Protein AF-A0A354PEW8-F1 (afdb_monomer_lite)

pLDDT: mean 76.87, std 17.34, range [39.16, 96.25]

Sequence (66 aa):
MGRRQSGMPPMMIADLTRDEAILTVARELAQEMIDADPDMSAPAMAKLKSQVIRRYGDVLSLGDVA

Radius of gyration: 13.97 Å; chains: 1; bounding box: 29×28×41 Å

Foldseek 3Di:
DDDPPLPPQCPPPDPCVVCVVVVVVVVVVVVVCCVVPVPLPDPVCPVVVVVCCVRCCVSVVVVPPD

Structure (mmCIF, N/CA/C/O backbone):
data_AF-A0A354PEW8-F1
#
_entry.id   AF-A0A354PEW8-F1
#
loop_
_atom_site.group_PDB
_atom_site.id
_atom_site.type_symbol
_atom_site.label_atom_id
_atom_site.label_alt_id
_atom_site.label_comp_id
_atom_site.label_asym_id
_atom_site.label_entity_id
_atom_site.label_seq_id
_atom_site.pdbx_PDB_ins_code
_atom_site.Cartn_x
_atom_site.Cartn_y
_atom_site.Cartn_z
_atom_site.occupancy
_atom_site.B_iso_or_equiv
_atom_site.auth_seq_id
_atom_site.auth_comp_id
_atom_site.auth_asym_id
_atom_site.auth_atom_id
_atom_site.pdbx_PDB_model_num
ATOM 1 N N . MET A 1 1 ? -0.835 2.945 -30.885 1.00 42.81 1 MET A N 1
ATOM 2 C CA . MET A 1 1 ? -1.374 2.242 -29.699 1.00 42.81 1 MET A CA 1
ATOM 3 C C . MET A 1 1 ? -0.203 1.812 -28.815 1.00 42.81 1 MET A C 1
ATOM 5 O O . MET A 1 1 ? 0.254 0.682 -28.916 1.00 42.81 1 MET A O 1
ATOM 9 N N . GLY A 1 2 ? 0.367 2.732 -28.032 1.00 43.44 2 GLY A N 1
ATOM 10 C CA . GLY A 1 2 ? 1.485 2.430 -27.133 1.00 43.44 2 GLY A CA 1
ATOM 11 C C . GLY A 1 2 ? 0.948 2.157 -25.737 1.00 43.44 2 GLY A C 1
ATOM 12 O O . GLY A 1 2 ? 0.424 3.072 -25.109 1.00 43.44 2 GLY A O 1
ATOM 13 N N . ARG A 1 3 ? 1.043 0.912 -25.252 1.00 46.78 3 ARG A N 1
ATOM 14 C CA . ARG A 1 3 ? 0.837 0.640 -23.826 1.00 46.78 3 ARG A CA 1
ATOM 15 C C . ARG A 1 3 ? 1.938 1.390 -23.093 1.00 46.78 3 ARG A C 1
ATOM 17 O O . ARG A 1 3 ? 3.112 1.090 -23.302 1.00 46.78 3 ARG A O 1
ATOM 24 N N . ARG A 1 4 ? 1.561 2.384 -22.290 1.00 51.00 4 ARG A N 1
ATOM 25 C CA . ARG A 1 4 ? 2.458 3.034 -21.341 1.00 51.00 4 ARG A CA 1
ATOM 26 C C . ARG A 1 4 ? 2.860 1.950 -20.348 1.00 51.00 4 ARG A C 1
ATOM 28 O O . ARG A 1 4 ? 2.151 1.693 -19.386 1.00 51.00 4 ARG A O 1
ATOM 35 N N . GLN A 1 5 ? 3.937 1.235 -20.667 1.00 59.22 5 GLN A N 1
ATOM 36 C CA . GLN A 1 5 ? 4.677 0.464 -19.686 1.00 59.22 5 GLN A CA 1
ATOM 37 C C . GLN A 1 5 ? 5.145 1.522 -18.695 1.00 59.22 5 GLN A C 1
ATOM 39 O O . GLN A 1 5 ? 6.065 2.282 -18.998 1.00 59.22 5 GLN A O 1
ATOM 44 N N . SER A 1 6 ? 4.425 1.680 -17.584 1.00 53.47 6 SER A N 1
ATOM 45 C CA . SER A 1 6 ? 4.963 2.375 -16.427 1.00 53.47 6 SER A CA 1
ATOM 46 C C . SER A 1 6 ? 6.269 1.654 -16.127 1.00 53.47 6 SER A C 1
ATOM 48 O O . SER A 1 6 ? 6.275 0.495 -15.713 1.00 53.47 6 SER A O 1
ATOM 50 N N . GLY A 1 7 ? 7.388 2.281 -16.503 1.00 51.75 7 GLY A N 1
ATOM 51 C CA . GLY A 1 7 ? 8.706 1.756 -16.188 1.00 51.75 7 GLY A CA 1
ATOM 52 C C . GLY A 1 7 ? 8.706 1.465 -14.699 1.00 51.75 7 GLY A C 1
ATOM 53 O O . GLY A 1 7 ? 8.213 2.303 -13.938 1.00 51.7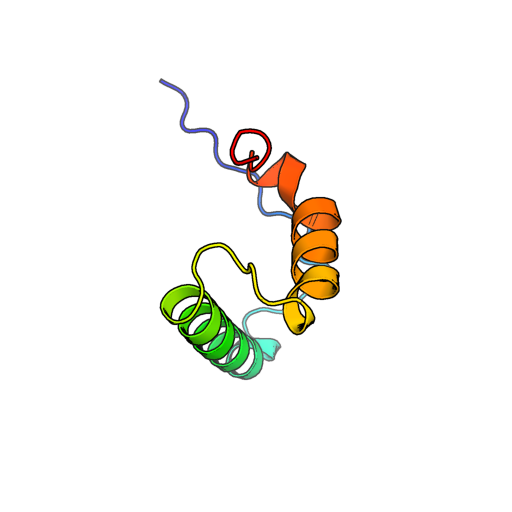5 7 GLY A O 1
ATOM 54 N N . MET A 1 8 ? 9.145 0.257 -14.321 1.00 54.69 8 MET A N 1
ATOM 55 C CA . MET A 1 8 ? 9.188 -0.174 -12.925 1.00 54.69 8 MET A CA 1
ATOM 56 C C . MET A 1 8 ? 9.641 1.017 -12.080 1.00 54.69 8 MET A C 1
ATOM 58 O O . MET A 1 8 ? 10.718 1.558 -12.368 1.00 54.69 8 MET A O 1
ATOM 62 N N . PRO A 1 9 ? 8.843 1.466 -11.090 1.00 55.19 9 PRO A N 1
ATOM 63 C CA . PRO A 1 9 ? 9.337 2.464 -10.160 1.00 55.19 9 PRO A CA 1
ATOM 64 C C . PRO A 1 9 ? 10.679 1.960 -9.627 1.00 55.19 9 PRO A C 1
ATOM 66 O O . PRO A 1 9 ? 10.865 0.741 -9.560 1.00 55.19 9 PRO A O 1
ATOM 69 N N . PRO A 1 10 ? 11.618 2.847 -9.265 1.00 55.12 10 PRO A N 1
ATOM 70 C CA . PRO A 1 10 ? 12.871 2.438 -8.654 1.00 55.12 10 PRO A CA 1
ATOM 71 C C . PRO A 1 10 ? 12.559 1.792 -7.296 1.00 55.12 10 PRO A C 1
ATOM 73 O O . PRO A 1 10 ? 12.645 2.420 -6.243 1.00 55.12 10 PRO A O 1
ATOM 76 N N . MET A 1 11 ? 12.140 0.525 -7.320 1.00 54.84 11 MET A N 1
ATOM 77 C CA . MET A 1 11 ? 12.219 -0.404 -6.215 1.00 54.84 11 MET A CA 1
ATOM 78 C C . MET A 1 11 ? 13.712 -0.536 -6.005 1.00 54.84 11 MET A C 1
ATOM 80 O O . MET A 1 11 ? 14.393 -1.220 -6.763 1.00 54.84 11 MET A O 1
ATOM 84 N N . MET A 1 12 ? 14.229 0.283 -5.092 1.00 54.88 12 MET A N 1
ATOM 85 C CA . MET A 1 12 ? 15.636 0.340 -4.732 1.00 54.88 12 MET A CA 1
ATOM 86 C C . MET A 1 12 ? 16.120 -1.080 -4.456 1.00 54.88 12 MET A C 1
ATOM 88 O O . MET A 1 12 ? 15.860 -1.583 -3.375 1.00 54.88 12 MET A O 1
ATOM 92 N N . ILE A 1 13 ? 16.762 -1.705 -5.447 1.00 53.12 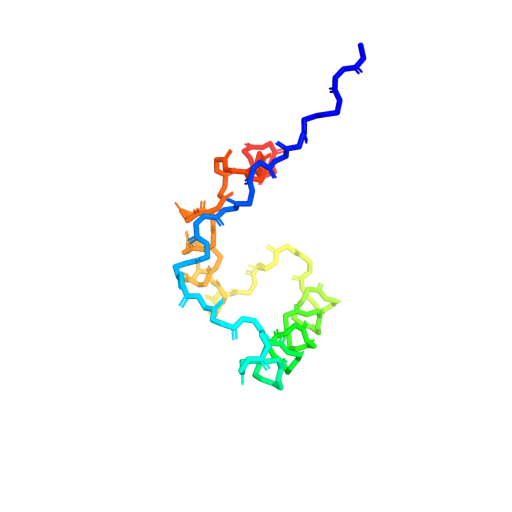13 ILE A N 1
ATOM 93 C CA . ILE A 1 13 ? 17.605 -2.902 -5.346 1.00 53.12 13 ILE A CA 1
ATOM 94 C C . ILE A 1 13 ? 17.076 -3.887 -4.282 1.00 53.12 13 ILE A C 1
ATOM 96 O O . ILE A 1 13 ? 17.783 -4.251 -3.348 1.00 53.12 13 ILE A O 1
ATOM 100 N N . ALA A 1 14 ? 15.796 -4.254 -4.370 1.00 60.53 14 ALA A N 1
ATOM 101 C CA . ALA A 1 14 ? 15.241 -5.326 -3.559 1.00 60.53 14 ALA A CA 1
ATOM 102 C C . ALA A 1 14 ? 15.404 -6.595 -4.385 1.00 60.53 14 ALA A C 1
ATOM 104 O O . ALA A 1 14 ? 14.902 -6.680 -5.510 1.00 60.53 14 ALA A O 1
ATOM 105 N N . ASP A 1 15 ? 16.167 -7.549 -3.865 1.00 70.31 15 ASP A N 1
ATOM 106 C 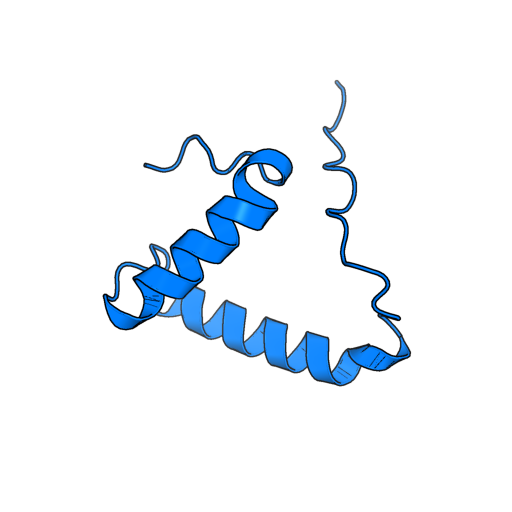CA . ASP A 1 15 ? 16.221 -8.879 -4.449 1.00 70.31 15 ASP A CA 1
ATOM 107 C C . ASP A 1 15 ? 14.855 -9.521 -4.187 1.00 70.31 15 ASP A C 1
ATOM 109 O O . ASP A 1 15 ? 14.596 -10.057 -3.113 1.00 70.31 15 ASP A O 1
ATOM 113 N N . LEU A 1 16 ? 13.953 -9.403 -5.165 1.00 67.75 16 LEU A N 1
ATOM 114 C CA . LEU A 1 16 ? 12.568 -9.865 -5.050 1.00 67.75 16 LEU A CA 1
ATOM 115 C C . LEU A 1 16 ? 12.486 -11.358 -4.711 1.00 67.75 16 LEU A C 1
ATOM 117 O O . LEU A 1 16 ? 11.532 -11.780 -4.068 1.00 67.75 16 LEU A O 1
ATOM 121 N N . THR A 1 17 ? 13.485 -12.137 -5.127 1.00 73.94 17 THR A N 1
ATOM 122 C CA . THR A 1 17 ? 13.619 -13.559 -4.805 1.00 73.94 17 THR A CA 1
ATOM 123 C C . THR A 1 17 ? 14.033 -13.789 -3.354 1.00 73.94 17 THR A C 1
ATOM 125 O O . THR A 1 17 ? 13.517 -14.695 -2.708 1.00 73.94 17 THR A O 1
ATOM 128 N N . ARG A 1 18 ? 14.929 -12.966 -2.802 1.00 78.12 18 ARG A N 1
ATOM 129 C CA . ARG A 1 18 ? 15.305 -13.028 -1.381 1.00 78.12 18 ARG A CA 1
ATOM 130 C C . ARG A 1 18 ? 14.192 -12.523 -0.463 1.00 78.12 18 ARG A C 1
ATOM 132 O O . ARG A 1 18 ? 14.005 -13.062 0.626 1.00 78.12 18 ARG A O 1
ATOM 139 N N . ASP A 1 19 ? 13.475 -11.498 -0.904 1.00 83.25 19 ASP A N 1
ATOM 140 C CA . ASP A 1 19 ? 12.496 -10.773 -0.095 1.00 83.25 19 ASP A CA 1
ATOM 141 C C . ASP A 1 19 ? 11.052 -11.245 -0.338 1.00 83.25 19 ASP A C 1
ATOM 143 O O . ASP A 1 19 ? 10.116 -10.660 0.209 1.00 83.25 19 ASP A O 1
ATOM 147 N N . GLU A 1 20 ? 10.854 -12.314 -1.118 1.00 85.94 20 GLU A N 1
ATOM 148 C CA . GLU A 1 20 ? 9.540 -12.813 -1.548 1.00 85.94 20 GLU A CA 1
ATOM 149 C C . GLU A 1 20 ? 8.561 -12.961 -0.378 1.00 85.94 20 GLU A C 1
ATOM 151 O O . GLU A 1 20 ? 7.448 -12.443 -0.430 1.00 85.94 20 GLU A O 1
ATOM 156 N N . ALA A 1 21 ? 8.986 -13.603 0.712 1.00 88.25 21 ALA A N 1
ATOM 157 C CA . ALA A 1 21 ? 8.131 -13.824 1.876 1.00 88.25 21 ALA A CA 1
ATOM 158 C C . ALA A 1 21 ? 7.657 -12.507 2.516 1.00 88.25 21 ALA A C 1
ATOM 160 O O . ALA A 1 21 ? 6.491 -12.375 2.885 1.00 88.25 21 ALA A O 1
ATOM 161 N N . ILE A 1 22 ? 8.543 -11.511 2.613 1.00 89.12 22 ILE A N 1
ATOM 162 C CA . ILE A 1 22 ? 8.218 -10.198 3.184 1.00 89.12 22 ILE A CA 1
ATOM 163 C C . ILE A 1 22 ? 7.278 -9.440 2.247 1.00 89.12 22 ILE A C 1
ATOM 165 O O . ILE A 1 22 ? 6.312 -8.826 2.699 1.00 89.12 22 ILE A O 1
ATOM 169 N N . LEU A 1 23 ? 7.538 -9.496 0.941 1.00 87.69 23 LEU A N 1
ATOM 170 C CA . LEU A 1 23 ? 6.725 -8.825 -0.068 1.00 87.69 23 LEU A CA 1
ATOM 171 C C . LEU A 1 23 ? 5.324 -9.429 -0.182 1.00 87.69 23 LEU A C 1
ATOM 173 O O . LEU A 1 23 ? 4.373 -8.683 -0.407 1.00 87.69 23 LEU A O 1
ATOM 177 N N . THR A 1 24 ? 5.182 -10.741 0.002 1.00 91.94 24 THR A N 1
ATOM 178 C CA . THR A 1 24 ? 3.880 -11.419 0.039 1.00 91.94 24 THR A CA 1
ATOM 179 C C . THR A 1 24 ? 3.046 -10.920 1.212 1.00 91.94 24 THR A C 1
ATOM 181 O O . THR A 1 24 ? 1.954 -10.405 0.991 1.00 91.94 24 THR A O 1
ATOM 184 N N . VAL A 1 25 ? 3.596 -10.933 2.430 1.00 94.69 25 VAL A N 1
ATOM 185 C CA . VAL A 1 25 ? 2.888 -10.424 3.619 1.00 94.69 25 VAL A CA 1
ATOM 186 C C . VAL A 1 25 ? 2.561 -8.937 3.476 1.00 94.69 25 VAL A C 1
ATOM 188 O O . VAL A 1 25 ? 1.449 -8.504 3.766 1.00 94.69 25 VAL A O 1
ATOM 191 N N . ALA A 1 26 ? 3.508 -8.131 2.989 1.00 92.19 26 ALA A N 1
ATOM 192 C CA . ALA A 1 26 ? 3.271 -6.708 2.766 1.00 92.19 26 ALA A CA 1
ATOM 193 C C . ALA A 1 26 ? 2.154 -6.458 1.738 1.00 92.19 26 ALA A C 1
ATOM 195 O O . ALA A 1 26 ? 1.380 -5.516 1.899 1.00 92.19 26 ALA A O 1
ATOM 196 N N . ARG A 1 27 ? 2.056 -7.295 0.695 1.00 92.06 27 ARG A N 1
ATOM 197 C CA . ARG A 1 27 ? 0.989 -7.223 -0.310 1.00 92.06 27 ARG A CA 1
ATOM 198 C C . ARG A 1 27 ? -0.365 -7.597 0.277 1.00 92.06 27 ARG A C 1
ATOM 200 O O . ARG A 1 27 ? -1.327 -6.894 -0.005 1.00 92.06 27 ARG A O 1
ATOM 207 N N . GLU A 1 28 ? -0.436 -8.667 1.061 1.00 96.25 28 GLU A N 1
ATOM 208 C CA . GLU A 1 28 ? -1.671 -9.099 1.726 1.00 96.25 28 GLU A CA 1
ATOM 209 C C . GLU A 1 28 ? -2.199 -7.997 2.648 1.00 96.25 28 GLU A C 1
ATOM 211 O O . GLU A 1 28 ? -3.329 -7.550 2.476 1.00 96.25 28 GLU A O 1
ATOM 216 N N . LEU A 1 29 ? -1.344 -7.451 3.517 1.00 94.12 29 LEU A N 1
ATOM 217 C CA . LEU A 1 29 ? -1.712 -6.340 4.399 1.00 94.12 29 LEU A CA 1
ATOM 218 C C . LEU A 1 29 ? -2.148 -5.097 3.618 1.00 94.12 29 LEU A C 1
ATOM 220 O O . LEU A 1 29 ? -3.126 -4.449 3.977 1.00 94.12 29 LEU A O 1
ATOM 224 N N . ALA A 1 30 ? -1.436 -4.750 2.543 1.00 92.38 30 ALA A N 1
ATOM 225 C CA . ALA A 1 30 ? -1.825 -3.623 1.706 1.00 92.38 30 ALA A CA 1
ATOM 226 C C . ALA A 1 30 ? -3.197 -3.850 1.052 1.00 92.38 30 ALA A C 1
ATOM 228 O O . ALA A 1 30 ? -3.982 -2.909 0.974 1.00 92.38 30 ALA A O 1
ATOM 229 N N . GLN A 1 31 ? -3.502 -5.076 0.616 1.00 93.75 31 GLN A N 1
ATOM 230 C CA . GLN A 1 31 ? -4.805 -5.409 0.045 1.00 93.75 31 GLN A CA 1
ATOM 231 C C . GLN A 1 31 ? -5.911 -5.306 1.097 1.00 93.75 31 GLN A C 1
ATOM 233 O O . GLN A 1 31 ? -6.899 -4.627 0.849 1.00 93.75 31 GLN A O 1
ATOM 238 N N . GLU A 1 32 ? -5.710 -5.869 2.290 1.00 95.31 32 GLU A N 1
ATOM 239 C CA . GLU A 1 32 ? -6.662 -5.759 3.404 1.00 95.31 32 GLU A CA 1
ATOM 240 C C . GLU A 1 32 ? -6.953 -4.297 3.769 1.00 95.31 32 GLU A C 1
ATOM 242 O O . GLU A 1 32 ? -8.100 -3.925 4.018 1.00 95.31 32 GLU A O 1
ATOM 247 N N . MET A 1 33 ? -5.925 -3.445 3.768 1.00 91.81 33 MET A N 1
ATOM 248 C CA . MET A 1 33 ? -6.082 -2.013 4.026 1.00 91.81 33 MET A CA 1
ATOM 249 C C . MET A 1 33 ? -6.943 -1.319 2.967 1.00 91.81 33 MET A C 1
ATOM 251 O O . MET A 1 33 ? -7.789 -0.501 3.322 1.00 91.81 33 MET A O 1
ATOM 255 N N . ILE A 1 34 ? -6.733 -1.632 1.686 1.00 91.06 34 ILE A N 1
ATOM 256 C CA . ILE A 1 34 ? -7.510 -1.056 0.581 1.00 91.06 34 ILE A CA 1
ATOM 257 C C . ILE A 1 34 ? -8.937 -1.603 0.565 1.00 91.06 34 ILE A C 1
ATOM 259 O O . ILE A 1 34 ? -9.868 -0.842 0.323 1.00 91.06 34 ILE A O 1
ATOM 263 N N . ASP A 1 35 ? -9.132 -2.885 0.865 1.00 94.00 35 ASP A N 1
ATOM 264 C CA . ASP A 1 35 ? -10.463 -3.492 0.942 1.00 94.00 35 ASP A CA 1
ATOM 265 C C . ASP A 1 35 ? -11.298 -2.866 2.072 1.00 94.00 35 ASP A C 1
ATOM 267 O O . ASP A 1 35 ? -12.511 -2.704 1.936 1.00 94.00 35 ASP A O 1
ATOM 271 N N . ALA A 1 36 ? -10.650 -2.486 3.178 1.00 93.62 36 ALA A N 1
ATOM 272 C CA . ALA A 1 36 ? -11.299 -1.844 4.317 1.00 93.62 36 ALA A CA 1
ATOM 273 C C . ALA A 1 36 ? -11.566 -0.339 4.114 1.00 93.62 36 ALA A C 1
ATOM 275 O O . ALA A 1 36 ? -12.605 0.158 4.548 1.00 93.62 36 ALA A O 1
ATOM 276 N N . ASP A 1 37 ? -10.638 0.396 3.494 1.00 91.69 37 ASP A N 1
ATOM 277 C CA . ASP A 1 37 ? -10.738 1.842 3.244 1.00 91.69 37 ASP A CA 1
ATOM 278 C C . ASP A 1 37 ? -10.079 2.183 1.895 1.00 91.69 37 ASP A C 1
ATOM 280 O O . ASP A 1 37 ? -8.904 2.571 1.856 1.00 91.69 37 ASP A O 1
ATOM 284 N N . PRO A 1 38 ? -10.823 2.051 0.778 1.00 89.81 38 PRO A N 1
ATOM 285 C CA . PRO A 1 38 ? -10.284 2.253 -0.567 1.00 89.81 38 PRO A CA 1
ATOM 286 C C . PRO A 1 38 ? -9.704 3.651 -0.782 1.00 89.81 38 PRO A C 1
ATOM 288 O O . PRO A 1 38 ? -8.716 3.824 -1.497 1.00 89.81 38 PRO A O 1
ATOM 291 N N . ASP A 1 39 ? -10.290 4.650 -0.122 1.00 88.31 39 ASP A N 1
ATOM 292 C CA . ASP A 1 39 ? -9.854 6.039 -0.212 1.00 88.31 39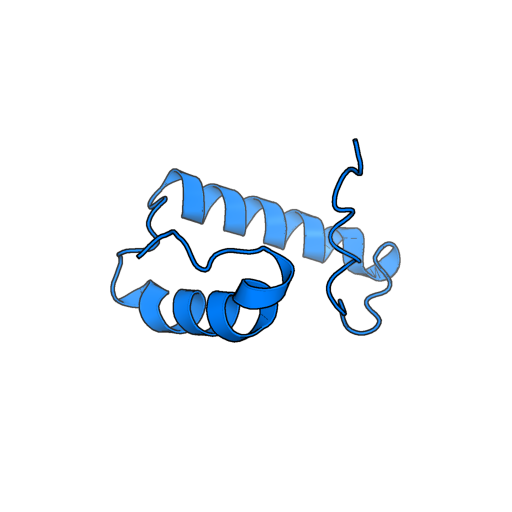 ASP A CA 1
ATOM 293 C C . ASP A 1 39 ? -8.703 6.359 0.752 1.00 88.31 39 ASP A C 1
ATOM 295 O O . ASP A 1 39 ? -8.162 7.471 0.717 1.00 88.31 39 ASP A O 1
ATOM 299 N N . MET A 1 40 ? -8.301 5.415 1.614 1.00 88.38 40 MET A N 1
ATOM 300 C CA . MET A 1 40 ? -7.330 5.619 2.695 1.00 88.38 40 MET A CA 1
ATOM 301 C C . MET A 1 40 ? -7.630 6.906 3.488 1.00 88.38 40 MET A C 1
ATOM 303 O O . MET A 1 40 ? -6.742 7.728 3.749 1.00 88.38 40 MET A O 1
ATOM 307 N N . SER A 1 41 ? -8.910 7.127 3.776 1.00 90.38 41 SER A N 1
ATOM 308 C CA . SER A 1 41 ? -9.473 8.331 4.386 1.00 90.38 41 SER A CA 1
ATOM 309 C C . SER A 1 41 ? -9.253 8.408 5.900 1.00 90.38 41 SER A C 1
ATOM 311 O O . SER A 1 41 ? -9.306 9.497 6.481 1.00 90.38 41 SER A O 1
ATOM 313 N N . ALA A 1 42 ? -8.948 7.281 6.551 1.00 91.88 42 ALA A N 1
ATOM 314 C CA . ALA A 1 42 ? -8.681 7.232 7.981 1.00 91.88 42 ALA A CA 1
ATOM 315 C C . ALA A 1 42 ? -7.525 8.181 8.385 1.00 91.88 42 ALA A C 1
ATOM 317 O O . ALA A 1 42 ? -6.436 8.116 7.803 1.00 91.88 42 ALA A O 1
ATOM 318 N N . PRO A 1 43 ? -7.674 9.005 9.446 1.00 91.81 43 PRO A N 1
ATOM 319 C CA . PRO A 1 43 ? -6.625 9.938 9.878 1.00 91.81 43 PRO A CA 1
ATOM 320 C C . PRO A 1 43 ? -5.279 9.265 10.182 1.00 91.81 43 PRO A C 1
ATOM 322 O O . PRO A 1 43 ? -4.220 9.831 9.912 1.00 91.81 43 PRO A O 1
ATOM 325 N N . ALA A 1 44 ? -5.312 8.028 10.690 1.00 90.81 44 ALA A N 1
ATOM 326 C CA . ALA A 1 44 ? -4.119 7.221 10.945 1.00 90.81 44 ALA A CA 1
ATOM 327 C C . ALA A 1 44 ? -3.319 6.903 9.664 1.00 90.81 44 ALA A C 1
ATOM 329 O O . ALA A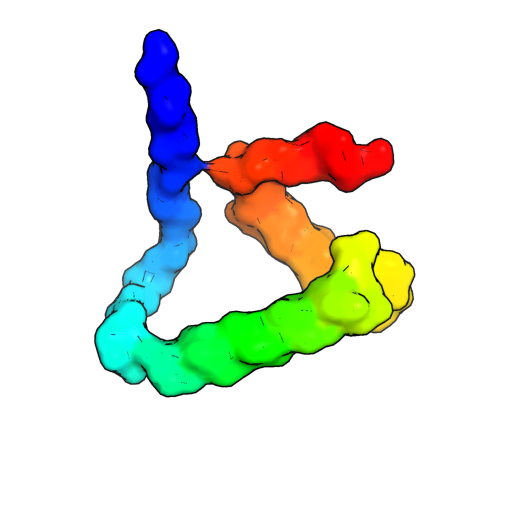 1 44 ? -2.101 6.729 9.727 1.00 90.81 44 ALA A O 1
ATOM 330 N N . MET A 1 45 ? -3.977 6.884 8.501 1.00 89.31 45 MET A N 1
ATOM 331 C CA . MET A 1 45 ? -3.382 6.549 7.204 1.00 89.31 45 MET A CA 1
ATOM 332 C C . MET A 1 45 ? -2.875 7.766 6.430 1.00 89.31 45 MET A C 1
ATOM 334 O O . MET A 1 45 ? -2.132 7.601 5.462 1.00 89.31 45 MET A O 1
ATOM 338 N N . ALA A 1 46 ? -3.168 8.992 6.877 1.00 90.88 46 ALA A N 1
ATOM 339 C CA . ALA A 1 46 ? -2.794 10.222 6.173 1.00 90.88 46 ALA A CA 1
ATOM 340 C C . ALA A 1 46 ? -1.282 10.313 5.880 1.00 90.88 46 ALA A C 1
ATOM 342 O O . ALA A 1 46 ? -0.851 10.670 4.776 1.00 90.88 46 ALA A O 1
ATOM 343 N N . LYS A 1 47 ? -0.445 9.933 6.854 1.00 93.00 47 LYS A N 1
ATOM 344 C CA . LYS A 1 47 ? 1.014 9.932 6.677 1.00 93.00 47 LYS A CA 1
ATOM 345 C C . LYS A 1 47 ? 1.469 8.870 5.674 1.00 93.00 47 LYS A C 1
ATOM 347 O O . LYS A 1 47 ? 2.353 9.152 4.874 1.00 93.00 47 LYS A O 1
ATOM 352 N N . LEU A 1 48 ? 0.869 7.681 5.683 1.00 90.44 48 LEU A N 1
ATOM 353 C CA . LEU A 1 48 ? 1.192 6.632 4.715 1.00 90.44 48 LEU A CA 1
ATOM 354 C C . LEU A 1 48 ? 0.764 7.045 3.299 1.00 90.44 48 LEU A C 1
ATOM 356 O O . LEU A 1 48 ? 1.595 7.039 2.393 1.00 90.44 48 LEU A O 1
ATOM 360 N N . LYS A 1 49 ? -0.485 7.504 3.136 1.00 89.94 49 LYS A N 1
ATOM 361 C CA . LYS A 1 49 ? -1.048 7.982 1.864 1.00 89.94 49 LYS A CA 1
ATOM 362 C C . LYS A 1 49 ? -0.170 9.066 1.234 1.00 89.94 49 LYS A C 1
ATOM 364 O O . LYS A 1 49 ? 0.232 8.944 0.079 1.00 89.94 49 LYS A O 1
ATOM 369 N N . SER A 1 50 ? 0.224 10.079 2.011 1.00 90.44 50 SER A N 1
ATOM 370 C CA . SER A 1 50 ? 1.117 11.142 1.521 1.00 90.44 50 SER A CA 1
ATOM 371 C C . SER A 1 50 ? 2.492 10.630 1.073 1.00 90.44 50 SER A C 1
ATOM 373 O O . SER A 1 50 ? 3.022 11.105 0.071 1.00 90.44 50 SER A O 1
ATOM 375 N N . GLN A 1 51 ? 3.080 9.645 1.764 1.00 90.00 51 GLN A N 1
ATOM 376 C CA . GLN A 1 51 ? 4.366 9.063 1.365 1.00 90.00 51 GLN A CA 1
ATOM 377 C C . GLN A 1 51 ? 4.261 8.231 0.085 1.00 90.00 51 GLN A C 1
ATOM 379 O O . GLN A 1 51 ? 5.190 8.271 -0.723 1.00 90.00 51 GLN A O 1
ATOM 384 N N . VAL A 1 52 ? 3.156 7.503 -0.102 1.00 87.12 52 VAL A N 1
ATOM 385 C CA . VAL A 1 52 ? 2.887 6.719 -1.316 1.00 87.12 52 VAL A CA 1
ATOM 386 C C . VAL A 1 52 ? 2.716 7.649 -2.514 1.00 87.12 52 VAL A C 1
ATOM 388 O O . VAL A 1 52 ? 3.434 7.492 -3.500 1.00 87.12 52 VAL A O 1
ATOM 391 N N . ILE A 1 53 ? 1.861 8.672 -2.403 1.00 87.00 53 ILE A N 1
ATOM 392 C CA . ILE A 1 53 ? 1.649 9.670 -3.465 1.00 87.00 53 ILE A CA 1
ATOM 393 C C . ILE A 1 53 ? 2.961 10.385 -3.794 1.00 87.00 53 ILE A C 1
ATOM 395 O O . ILE A 1 53 ? 3.343 10.469 -4.955 1.00 87.00 53 ILE A O 1
ATOM 399 N N . ARG A 1 54 ? 3.713 10.829 -2.782 1.00 87.06 54 ARG A N 1
ATOM 400 C CA . ARG A 1 54 ? 5.000 11.505 -2.996 1.00 87.06 54 ARG A CA 1
ATOM 401 C C . ARG A 1 54 ? 6.028 10.633 -3.725 1.00 87.06 54 ARG A C 1
ATOM 403 O O . ARG A 1 54 ? 6.852 11.170 -4.454 1.00 87.06 54 ARG A O 1
ATOM 410 N N . ARG A 1 55 ? 6.053 9.318 -3.479 1.00 83.38 55 ARG A N 1
ATOM 411 C CA . ARG A 1 55 ? 7.048 8.407 -4.077 1.00 83.38 55 ARG A CA 1
ATOM 412 C C . ARG A 1 55 ? 6.635 7.859 -5.436 1.00 83.38 55 ARG A C 1
ATOM 414 O O . ARG A 1 55 ? 7.503 7.613 -6.266 1.00 83.38 55 ARG A O 1
ATOM 421 N N . TYR A 1 56 ? 5.342 7.628 -5.633 1.00 80.94 56 TYR A N 1
ATOM 422 C CA . TYR A 1 56 ? 4.840 6.849 -6.761 1.00 80.94 56 TYR A CA 1
ATOM 423 C C . TYR A 1 56 ? 3.729 7.547 -7.548 1.00 80.94 56 TYR A C 1
ATOM 425 O O . TYR A 1 56 ? 3.367 7.046 -8.606 1.00 80.94 56 TYR A O 1
ATOM 433 N N . GLY A 1 57 ? 3.214 8.693 -7.093 1.00 79.50 57 GLY A N 1
ATOM 434 C CA . GLY A 1 57 ? 2.117 9.417 -7.743 1.00 79.50 57 GLY A CA 1
ATOM 435 C C . GLY A 1 57 ? 2.414 9.779 -9.196 1.00 79.50 57 GLY A C 1
ATOM 436 O O . GLY A 1 57 ? 1.593 9.504 -10.068 1.00 79.50 57 GLY A O 1
ATOM 437 N N . ASP A 1 58 ? 3.622 10.273 -9.472 1.00 76.12 58 ASP A N 1
ATOM 438 C CA . ASP A 1 58 ? 4.056 10.624 -10.832 1.00 76.12 58 ASP A CA 1
ATOM 439 C C . ASP A 1 58 ? 4.246 9.385 -11.726 1.00 76.12 58 ASP A C 1
ATOM 441 O O . ASP A 1 58 ? 3.925 9.402 -12.916 1.00 76.12 58 ASP A O 1
ATOM 445 N N . VAL A 1 59 ? 4.745 8.284 -11.149 1.00 71.75 59 VAL A N 1
ATOM 446 C CA . VAL A 1 59 ? 5.043 7.030 -11.869 1.00 71.75 59 VAL A CA 1
ATOM 447 C C . VAL A 1 59 ? 3.767 6.251 -12.192 1.00 71.75 59 VAL A C 1
ATOM 449 O O . VAL A 1 59 ? 3.660 5.641 -13.256 1.00 71.75 59 VAL A O 1
ATOM 452 N N . LEU A 1 60 ? 2.801 6.280 -11.277 1.00 68.62 60 LEU A N 1
ATOM 453 C CA . LEU A 1 60 ? 1.521 5.585 -11.381 1.00 68.62 60 LEU A CA 1
ATOM 454 C C . LEU A 1 60 ? 0.409 6.471 -11.964 1.00 68.62 60 LEU A C 1
ATOM 456 O O . LEU A 1 60 ? -0.710 5.996 -12.121 1.00 68.62 60 LEU A O 1
ATOM 460 N N . SER A 1 61 ? 0.708 7.732 -12.301 1.00 65.31 61 SER A N 1
ATOM 461 C CA . SER A 1 61 ? -0.278 8.713 -12.775 1.00 65.31 61 SER A CA 1
ATOM 462 C C . SER A 1 61 ? -1.483 8.850 -11.831 1.00 65.31 61 SER A C 1
ATOM 464 O O . SER A 1 61 ? -2.613 9.002 -12.276 1.00 65.31 61 SER A O 1
ATOM 466 N N . LEU A 1 62 ? -1.240 8.838 -10.516 1.00 64.69 62 LEU A N 1
ATOM 467 C CA . LEU A 1 62 ? -2.278 8.992 -9.480 1.00 64.69 62 LEU A CA 1
ATOM 468 C C . LEU A 1 62 ? -2.760 10.450 -9.321 1.00 64.69 62 LEU A C 1
ATOM 470 O O . LEU A 1 62 ? -3.439 10.767 -8.351 1.00 64.69 62 LEU A O 1
ATOM 474 N N . GLY A 1 63 ? -2.380 11.345 -10.239 1.00 52.88 63 GLY A N 1
ATOM 475 C CA . GLY A 1 63 ? -2.659 12.783 -10.175 1.00 52.88 63 GLY A CA 1
ATOM 476 C C . GLY A 1 63 ? -4.120 13.181 -10.411 1.00 52.88 63 GLY A C 1
ATOM 477 O O . GLY A 1 63 ? -4.474 14.306 -10.083 1.00 52.88 63 GLY A O 1
ATOM 478 N N . ASP A 1 64 ? -4.961 12.273 -10.916 1.00 50.59 64 ASP A N 1
ATOM 479 C CA . ASP A 1 64 ? -6.366 12.559 -11.254 1.00 50.59 64 ASP A CA 1
ATOM 480 C C . ASP A 1 64 ? -7.378 12.070 -10.196 1.00 50.59 64 ASP A C 1
ATOM 482 O O . ASP A 1 64 ? -8.581 12.066 -10.448 1.00 50.59 64 ASP A O 1
ATOM 486 N N . VAL A 1 65 ? -6.921 11.647 -9.009 1.00 48.12 65 VAL A N 1
ATOM 487 C CA . VAL A 1 65 ? -7.799 11.189 -7.914 1.00 48.12 65 VAL A CA 1
ATOM 488 C C . VAL A 1 65 ? -7.640 12.121 -6.709 1.00 48.12 65 VAL A C 1
ATOM 490 O O . VAL A 1 65 ? -6.959 11.794 -5.735 1.00 48.12 65 VAL A O 1
ATOM 493 N N . ALA A 1 66 ? -8.214 13.321 -6.80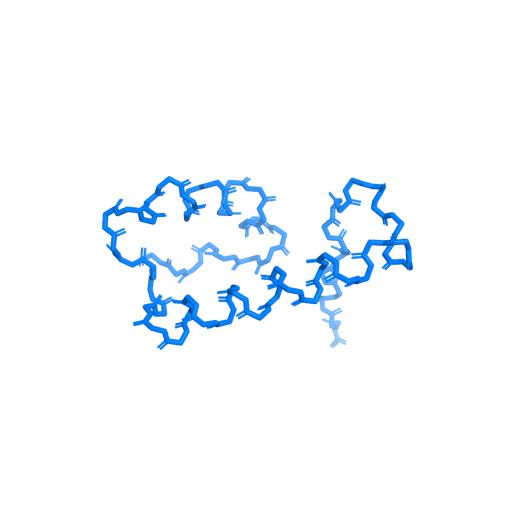9 1.00 39.16 66 ALA A N 1
ATOM 494 C CA . ALA A 1 66 ? -8.302 14.310 -5.733 1.00 39.16 66 ALA A CA 1
ATOM 495 C C . ALA A 1 66 ? -9.717 14.886 -5.646 1.00 39.16 66 ALA A C 1
ATOM 497 O O . ALA A 1 66 ? -10.320 15.116 -6.719 1.00 39.16 66 ALA A O 1
#

Secondary structure (DSSP, 8-state):
-----------TT--TTTSHHHHHHHHHHHHHHHHH-TT--SGGGHHHHHHHHHHHHHHHTGGG--